Protein AF-A0A3S9FU06-F1 (afdb_monomer_lite)

Foldseek 3Di:
DPDDPDQDLVLLVQLVVVLVVVLVPDPPPLSNVLSCQLRVCLVVCVVVVHDRVVSVVSSLVSCVVSVNNVVSVVSSVVSVVVVVVD

Structure (mmCIF, N/CA/C/O backbone):
data_AF-A0A3S9FU06-F1
#
_entry.id   AF-A0A3S9FU06-F1
#
loop_
_atom_site.group_PDB
_atom_site.id
_atom_site.type_symbol
_atom_site.label_atom_id
_atom_site.label_alt_id
_atom_site.label_comp_id
_atom_site.label_asym_id
_atom_site.label_entity_id
_atom_site.label_seq_id
_atom_site.pdbx_PDB_ins_code
_atom_site.Cartn_x
_atom_site.Cartn_y
_atom_site.Cartn_z
_atom_site.occupancy
_atom_site.B_iso_or_equiv
_atom_site.auth_seq_id
_atom_site.auth_comp_id
_atom_site.auth_asym_id
_atom_site.auth_atom_id
_atom_site.pdbx_PDB_model_num
ATOM 1 N N . MET A 1 1 ? -16.782 23.769 1.574 1.00 38.69 1 MET A N 1
ATOM 2 C CA . MET A 1 1 ? -15.635 22.853 1.417 1.00 38.69 1 MET A CA 1
ATOM 3 C C . MET A 1 1 ? -16.049 21.564 2.095 1.00 38.69 1 MET A C 1
ATOM 5 O O . MET A 1 1 ? -16.252 21.593 3.296 1.00 38.69 1 MET A O 1
ATOM 9 N N . THR A 1 2 ? -16.343 20.502 1.347 1.00 45.75 2 THR A N 1
ATOM 10 C CA . THR A 1 2 ? -16.592 19.180 1.944 1.00 45.75 2 THR A C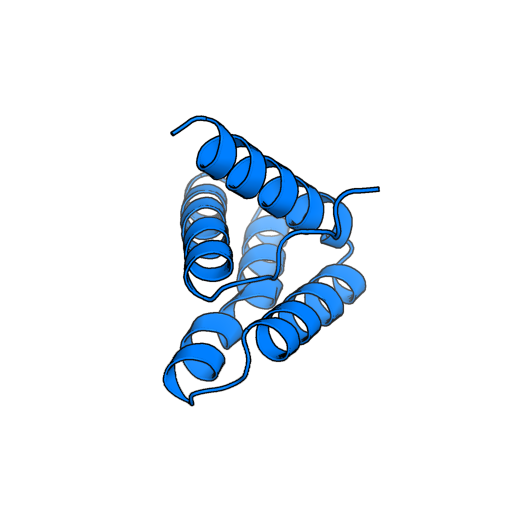A 1
ATOM 11 C C . THR A 1 2 ? -15.286 18.687 2.542 1.00 45.75 2 THR A C 1
ATOM 13 O O . THR A 1 2 ? -14.284 18.640 1.825 1.00 45.75 2 THR A O 1
ATOM 16 N N . ASP A 1 3 ? -15.293 18.362 3.833 1.00 52.16 3 ASP A N 1
ATOM 17 C CA . ASP A 1 3 ? -14.147 17.739 4.486 1.00 52.16 3 ASP A CA 1
ATOM 18 C C . ASP A 1 3 ? -13.702 16.504 3.690 1.00 52.16 3 ASP A C 1
ATOM 20 O O . ASP A 1 3 ? -14.549 15.776 3.151 1.00 52.16 3 ASP A O 1
ATOM 24 N N . PRO A 1 4 ? -12.386 16.265 3.549 1.00 65.75 4 PRO A N 1
ATOM 25 C CA . PRO A 1 4 ? -11.913 15.060 2.894 1.00 65.75 4 PRO A CA 1
ATOM 26 C C . PRO A 1 4 ? -12.484 13.855 3.642 1.00 65.75 4 PRO A C 1
ATOM 28 O O . PRO A 1 4 ? -12.294 13.733 4.850 1.00 65.75 4 PRO A O 1
ATOM 31 N N . GLN A 1 5 ? -13.190 12.974 2.924 1.00 74.25 5 GLN A N 1
ATOM 32 C CA . GLN A 1 5 ? -13.778 11.783 3.534 1.00 74.25 5 GLN A CA 1
ATOM 33 C C . GLN A 1 5 ? -12.728 11.021 4.356 1.00 74.25 5 GLN A C 1
ATOM 35 O O . GLN A 1 5 ? -11.597 10.856 3.878 1.00 74.25 5 GLN A O 1
ATOM 40 N N . PRO A 1 6 ? -13.081 10.541 5.559 1.00 87.81 6 PRO A N 1
ATOM 41 C CA . PRO A 1 6 ? -12.140 9.840 6.418 1.00 87.81 6 PRO A CA 1
ATOM 42 C C . PRO A 1 6 ? -11.581 8.601 5.710 1.00 87.81 6 PRO A C 1
ATOM 44 O O . PRO A 1 6 ? -12.266 7.950 4.918 1.00 87.81 6 PRO A O 1
ATOM 47 N N . ILE A 1 7 ? -10.311 8.284 5.966 1.00 94.44 7 ILE A N 1
ATOM 48 C CA . ILE A 1 7 ? -9.738 7.011 5.525 1.00 94.44 7 ILE A CA 1
ATOM 49 C C . ILE A 1 7 ? -10.371 5.888 6.348 1.00 94.44 7 ILE A C 1
ATOM 51 O O . ILE A 1 7 ? -10.536 6.018 7.557 1.00 94.44 7 ILE A O 1
ATOM 55 N N . THR A 1 8 ? -10.713 4.780 5.692 1.00 96.88 8 THR A N 1
ATOM 56 C CA . THR A 1 8 ? -11.279 3.589 6.336 1.00 96.88 8 THR A CA 1
ATOM 57 C C . THR A 1 8 ? -10.435 2.353 6.032 1.00 96.88 8 THR A C 1
ATOM 59 O O . THR A 1 8 ? -9.674 2.333 5.059 1.00 96.88 8 THR A O 1
ATOM 62 N N . ASN A 1 9 ? -10.607 1.291 6.824 1.00 97.50 9 ASN A N 1
ATOM 63 C CA . ASN A 1 9 ? -9.972 -0.000 6.545 1.00 97.50 9 ASN A CA 1
ATOM 64 C C . ASN A 1 9 ? -10.405 -0.567 5.182 1.00 97.50 9 ASN A C 1
ATOM 66 O O . ASN A 1 9 ? -9.564 -1.095 4.463 1.00 97.50 9 ASN A O 1
ATOM 70 N N . ASP A 1 10 ? -11.670 -0.390 4.774 1.00 97.19 10 ASP A N 1
ATOM 71 C CA . ASP A 1 10 ? -12.144 -0.782 3.433 1.00 97.19 10 ASP A CA 1
ATOM 72 C C . ASP A 1 10 ? -11.371 -0.049 2.327 1.00 97.19 10 ASP A C 1
ATOM 74 O O . ASP A 1 10 ? -10.887 -0.678 1.386 1.00 97.19 10 ASP A O 1
ATOM 78 N N . THR A 1 11 ? -11.160 1.264 2.476 1.00 97.31 11 THR A N 1
ATOM 79 C CA . THR A 1 11 ? -10.361 2.053 1.528 1.00 97.31 11 THR A CA 1
ATOM 80 C C . THR A 1 11 ? -8.943 1.495 1.393 1.00 97.31 11 THR A C 1
ATOM 82 O O . THR A 1 11 ? -8.468 1.294 0.275 1.00 97.31 11 THR A O 1
ATOM 85 N N . ILE A 1 12 ? -8.274 1.212 2.516 1.00 98.19 12 ILE A N 1
ATOM 86 C CA . ILE A 1 12 ? -6.904 0.676 2.526 1.00 98.19 12 ILE A CA 1
ATOM 87 C C . ILE A 1 12 ? -6.861 -0.714 1.879 1.00 98.19 12 ILE A C 1
ATOM 89 O O . ILE A 1 12 ? -5.992 -0.977 1.048 1.00 98.19 12 ILE A O 1
ATOM 93 N N . LEU A 1 13 ? -7.816 -1.590 2.200 1.00 98.12 13 LEU A N 1
ATOM 94 C CA . LEU A 1 13 ? -7.885 -2.945 1.650 1.00 98.12 13 LEU A CA 1
ATOM 95 C C . LEU A 1 13 ? -8.174 -2.954 0.142 1.00 98.12 13 LEU A C 1
ATOM 97 O O . LEU A 1 13 ? -7.602 -3.769 -0.582 1.00 98.12 13 LEU A O 1
ATOM 101 N N . ARG A 1 14 ? -8.993 -2.026 -0.367 1.00 98.06 14 ARG A N 1
ATOM 102 C CA . ARG A 1 14 ? -9.202 -1.854 -1.816 1.00 98.06 14 ARG A CA 1
ATOM 103 C C . ARG A 1 14 ? -7.934 -1.402 -2.530 1.00 98.06 14 ARG A C 1
ATOM 105 O O . ARG A 1 14 ? -7.626 -1.921 -3.599 1.00 98.06 14 ARG A O 1
ATOM 112 N N . ILE A 1 15 ? -7.181 -0.471 -1.944 1.00 98.38 15 ILE A N 1
ATOM 113 C CA . ILE A 1 15 ? -5.884 -0.049 -2.492 1.00 98.38 15 ILE A CA 1
ATOM 114 C C . ILE A 1 15 ? -4.902 -1.225 -2.490 1.00 98.38 15 ILE A C 1
ATOM 116 O O . ILE A 1 15 ? -4.267 -1.480 -3.510 1.00 98.38 15 ILE A O 1
ATOM 120 N N . LEU A 1 16 ? -4.824 -1.978 -1.387 1.00 98.56 16 LEU A N 1
ATOM 121 C CA . LEU A 1 16 ? -4.006 -3.188 -1.299 1.00 98.56 16 LEU A CA 1
ATOM 122 C C . LEU A 1 16 ? -4.379 -4.197 -2.394 1.00 98.56 16 LEU A C 1
ATOM 124 O O . LEU A 1 16 ? -3.491 -4.730 -3.050 1.00 98.56 16 LEU A O 1
ATOM 128 N N . HIS A 1 17 ? -5.672 -4.426 -2.635 1.00 98.44 17 HIS A N 1
ATOM 129 C CA . HIS A 1 17 ? -6.137 -5.310 -3.704 1.00 98.44 17 HIS A CA 1
ATOM 130 C C . HIS A 1 17 ? -5.619 -4.881 -5.086 1.00 98.44 17 HIS A C 1
ATOM 132 O O . HIS A 1 17 ? -5.086 -5.714 -5.818 1.00 98.44 17 HIS A O 1
ATOM 138 N N . ILE A 1 18 ? -5.720 -3.591 -5.424 1.00 98.50 18 ILE A N 1
ATOM 139 C CA . ILE A 1 18 ? -5.201 -3.054 -6.693 1.00 98.50 18 ILE A CA 1
ATOM 140 C C . ILE A 1 18 ? -3.683 -3.244 -6.774 1.00 98.50 18 ILE A C 1
ATOM 142 O O . ILE A 1 18 ? -3.171 -3.734 -7.776 1.00 98.50 18 ILE A O 1
ATOM 146 N N . VAL A 1 19 ? -2.964 -2.939 -5.696 1.00 98.44 19 VAL A N 1
ATOM 147 C CA . VAL A 1 19 ? -1.506 -3.085 -5.658 1.00 98.44 19 VAL A CA 1
ATOM 148 C C . VAL A 1 19 ? -1.062 -4.541 -5.823 1.00 98.44 19 VAL A C 1
ATOM 150 O O . VAL A 1 19 ? -0.080 -4.802 -6.512 1.00 98.44 19 VAL A O 1
ATOM 153 N N . LEU A 1 20 ? -1.790 -5.507 -5.260 1.00 98.62 20 LEU A N 1
ATOM 154 C CA . LEU A 1 20 ? -1.506 -6.928 -5.482 1.00 98.62 20 LEU A CA 1
ATOM 155 C C . LEU A 1 20 ? -1.677 -7.328 -6.957 1.00 98.62 20 LEU A C 1
ATOM 157 O O . LEU A 1 20 ? -0.904 -8.147 -7.459 1.00 98.62 20 LEU A O 1
ATOM 161 N N . ILE A 1 21 ? -2.647 -6.738 -7.665 1.00 98.50 21 ILE A N 1
ATOM 162 C CA . ILE A 1 21 ? -2.803 -6.922 -9.115 1.00 98.50 21 ILE A CA 1
ATOM 163 C C . ILE A 1 21 ? -1.608 -6.313 -9.856 1.00 98.50 21 ILE A C 1
ATOM 165 O O . ILE A 1 21 ? -1.024 -6.987 -10.703 1.00 98.50 21 ILE A O 1
ATOM 169 N N . ASP A 1 22 ? -1.202 -5.091 -9.507 1.00 98.25 22 ASP A N 1
ATOM 170 C CA . ASP A 1 22 ? -0.063 -4.418 -10.142 1.00 98.25 22 ASP A CA 1
ATOM 171 C C . ASP A 1 22 ? 1.244 -5.189 -9.963 1.00 98.25 22 ASP A C 1
ATOM 173 O O . ASP A 1 22 ? 2.005 -5.338 -10.917 1.00 98.25 22 ASP A O 1
ATOM 177 N N . ILE A 1 23 ? 1.498 -5.701 -8.753 1.00 98.44 23 ILE A N 1
ATOM 178 C CA . ILE A 1 23 ? 2.664 -6.536 -8.437 1.00 98.44 23 ILE A CA 1
ATOM 179 C C . ILE A 1 23 ? 2.669 -7.793 -9.306 1.00 98.44 23 ILE A C 1
ATOM 181 O O . ILE A 1 23 ? 3.713 -8.178 -9.823 1.00 98.44 23 ILE A O 1
ATOM 185 N N . ARG A 1 24 ? 1.508 -8.431 -9.486 1.00 98.38 24 ARG A N 1
ATOM 186 C CA . ARG A 1 24 ? 1.386 -9.629 -10.323 1.00 98.38 24 ARG A CA 1
ATOM 187 C C . ARG A 1 24 ? 1.570 -9.327 -11.814 1.00 98.38 24 ARG A C 1
ATOM 189 O O . ARG A 1 24 ? 2.019 -10.203 -12.545 1.00 98.38 24 ARG A O 1
ATOM 196 N N . ALA A 1 25 ? 1.168 -8.143 -12.268 1.00 98.19 25 ALA A N 1
ATOM 197 C CA . ALA A 1 25 ? 1.142 -7.778 -13.683 1.00 98.19 25 ALA A CA 1
ATOM 198 C C . ALA A 1 25 ? 2.434 -7.111 -14.188 1.00 98.19 25 ALA A C 1
ATOM 200 O O . ALA A 1 25 ? 2.610 -6.976 -15.395 1.00 98.19 25 ALA A O 1
ATOM 201 N N . THR A 1 26 ? 3.311 -6.645 -13.295 1.00 97.56 26 THR A N 1
ATOM 202 C CA . THR A 1 26 ? 4.531 -5.914 -13.665 1.00 97.56 26 THR A CA 1
ATOM 203 C C . THR A 1 26 ? 5.730 -6.844 -13.858 1.00 97.56 26 THR A C 1
ATOM 205 O O . THR A 1 26 ? 6.044 -7.643 -12.982 1.00 97.56 26 THR A O 1
ATOM 208 N N . ASP A 1 27 ? 6.483 -6.652 -14.943 1.00 97.75 27 ASP A N 1
ATOM 209 C CA . ASP A 1 27 ? 7.802 -7.286 -15.131 1.00 97.75 27 ASP A CA 1
ATOM 210 C C . ASP A 1 27 ? 8.936 -6.503 -14.436 1.00 97.75 27 ASP A C 1
ATOM 212 O O . ASP A 1 27 ? 10.062 -6.981 -14.297 1.00 97.75 27 ASP A O 1
ATOM 216 N N . ASN A 1 28 ? 8.656 -5.276 -13.978 1.00 97.94 28 ASN A N 1
ATOM 217 C CA . ASN A 1 28 ? 9.611 -4.467 -13.225 1.00 97.94 28 ASN A CA 1
ATOM 218 C C . ASN A 1 28 ? 9.637 -4.900 -11.748 1.00 97.94 28 ASN A C 1
ATOM 220 O O . ASN A 1 28 ? 8.757 -4.526 -10.965 1.00 97.94 28 ASN A O 1
ATOM 224 N N . LEU A 1 29 ? 10.671 -5.661 -11.378 1.00 98.06 29 LEU A N 1
ATOM 225 C CA . LEU A 1 29 ? 10.867 -6.195 -10.028 1.00 98.06 29 LEU A CA 1
ATOM 226 C C . LEU A 1 29 ? 11.042 -5.102 -8.965 1.00 98.06 29 LEU A C 1
ATOM 228 O O . LEU A 1 29 ? 10.548 -5.254 -7.849 1.00 98.06 29 LEU A O 1
ATOM 232 N N . ASP A 1 30 ? 11.708 -3.997 -9.298 1.00 98.00 30 ASP A N 1
ATOM 233 C CA . ASP A 1 30 ? 11.921 -2.901 -8.351 1.00 98.00 30 ASP A CA 1
ATOM 234 C C . ASP A 1 30 ? 10.598 -2.203 -8.035 1.00 98.00 30 ASP A C 1
ATOM 236 O O . ASP A 1 30 ? 10.284 -1.965 -6.869 1.00 98.00 30 ASP A O 1
ATOM 240 N N . LYS A 1 31 ? 9.747 -1.987 -9.046 1.00 97.25 31 LYS A N 1
ATOM 241 C CA . LYS A 1 31 ? 8.378 -1.497 -8.837 1.00 97.25 31 LYS A CA 1
ATOM 242 C C . LYS A 1 31 ? 7.568 -2.451 -7.958 1.00 97.25 31 LYS A C 1
ATOM 244 O O . LYS A 1 31 ? 6.904 -1.991 -7.031 1.00 97.25 31 LYS A O 1
ATOM 249 N N . ALA A 1 32 ? 7.628 -3.757 -8.223 1.00 98.44 32 ALA A N 1
ATOM 250 C CA . ALA A 1 32 ? 6.920 -4.757 -7.424 1.00 98.44 32 ALA A CA 1
ATOM 251 C C . ALA A 1 32 ? 7.346 -4.720 -5.946 1.00 98.44 32 ALA A C 1
ATOM 253 O O . ALA A 1 32 ? 6.495 -4.719 -5.057 1.00 98.44 32 ALA A O 1
ATOM 254 N N . ARG A 1 33 ? 8.656 -4.626 -5.683 1.00 98.50 33 ARG A N 1
ATOM 255 C CA . ARG A 1 33 ? 9.212 -4.505 -4.327 1.00 98.50 33 ARG A CA 1
ATOM 256 C C . ARG A 1 33 ? 8.755 -3.231 -3.634 1.00 98.50 33 ARG A C 1
ATOM 258 O O . ARG A 1 33 ? 8.251 -3.313 -2.523 1.00 98.50 33 ARG A O 1
ATOM 265 N N . MET A 1 34 ? 8.850 -2.078 -4.299 1.00 98.56 34 MET A N 1
ATOM 266 C CA . MET A 1 34 ? 8.419 -0.805 -3.709 1.00 98.56 34 MET A CA 1
ATOM 267 C C . MET A 1 34 ? 6.935 -0.825 -3.324 1.00 98.56 34 MET A C 1
ATOM 269 O O . MET A 1 34 ? 6.557 -0.367 -2.246 1.00 98.56 34 MET A O 1
ATOM 273 N N . LEU A 1 35 ? 6.091 -1.387 -4.192 1.00 98.50 35 LEU A N 1
ATOM 274 C CA . LEU A 1 35 ? 4.661 -1.538 -3.944 1.00 98.50 35 LEU A CA 1
ATOM 275 C C . LEU A 1 35 ? 4.362 -2.475 -2.764 1.00 98.50 35 LEU A C 1
ATOM 277 O O . LEU A 1 35 ? 3.521 -2.148 -1.925 1.00 98.50 35 LEU A O 1
ATOM 281 N N . ALA A 1 36 ? 5.058 -3.611 -2.682 1.00 98.44 36 ALA A N 1
ATOM 282 C CA . ALA A 1 36 ? 4.935 -4.531 -1.556 1.00 98.44 36 ALA A CA 1
ATOM 283 C C . ALA A 1 36 ? 5.389 -3.862 -0.249 1.00 98.44 36 ALA A C 1
ATOM 285 O O . ALA A 1 36 ? 4.660 -3.874 0.743 1.00 98.44 36 ALA A O 1
ATOM 286 N N . ASP A 1 37 ? 6.545 -3.200 -0.266 1.00 98.56 37 ASP A N 1
ATOM 287 C CA . ASP A 1 37 ? 7.118 -2.530 0.898 1.00 98.56 37 ASP A CA 1
ATOM 288 C C . ASP A 1 37 ? 6.198 -1.434 1.440 1.00 98.56 37 ASP A C 1
ATOM 290 O O . ASP A 1 37 ? 6.034 -1.322 2.654 1.00 98.56 37 ASP A O 1
ATOM 294 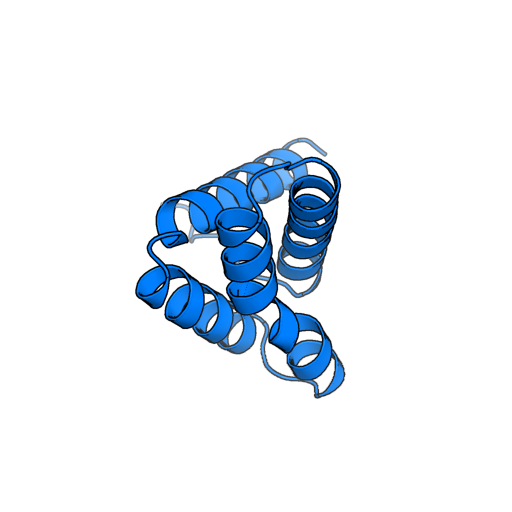N N . ALA A 1 38 ? 5.532 -0.670 0.573 1.00 98.44 38 ALA A N 1
ATOM 295 C CA . ALA A 1 38 ? 4.616 0.381 1.006 1.00 98.44 38 ALA A CA 1
ATOM 296 C C . ALA A 1 38 ? 3.376 -0.134 1.756 1.00 98.44 38 ALA A C 1
ATOM 298 O O . ALA A 1 38 ? 2.835 0.597 2.583 1.00 98.44 38 ALA A O 1
ATOM 299 N N . LEU A 1 39 ? 2.910 -1.360 1.487 1.00 98.06 39 LEU A N 1
ATOM 300 C CA . LEU A 1 39 ? 1.614 -1.854 1.975 1.00 98.06 39 LEU A CA 1
ATOM 301 C C . LEU A 1 39 ? 1.680 -3.118 2.840 1.00 98.06 39 LEU A C 1
ATOM 303 O O . LEU A 1 39 ? 0.680 -3.440 3.481 1.00 98.06 39 LEU A O 1
ATOM 307 N N . HIS A 1 40 ? 2.817 -3.818 2.917 1.00 97.44 40 HIS A N 1
ATOM 308 C CA . HIS A 1 40 ? 2.911 -5.113 3.611 1.00 97.44 40 HIS A CA 1
ATOM 309 C C . HIS A 1 40 ? 2.512 -5.065 5.094 1.00 97.44 40 HIS A C 1
ATOM 311 O O . HIS A 1 40 ? 2.020 -6.058 5.622 1.00 97.44 40 HIS A O 1
ATOM 317 N N . ASN A 1 41 ? 2.690 -3.920 5.762 1.00 97.88 41 ASN A N 1
ATOM 318 C CA . ASN A 1 41 ? 2.322 -3.749 7.170 1.00 97.88 41 ASN A CA 1
ATOM 319 C C . ASN A 1 41 ? 0.833 -3.464 7.383 1.00 97.88 41 ASN A C 1
ATOM 321 O O . ASN A 1 41 ? 0.328 -3.679 8.485 1.00 97.88 41 ASN A O 1
ATOM 325 N N . ALA A 1 42 ? 0.116 -3.001 6.354 1.00 98.31 42 ALA A N 1
ATOM 326 C CA . ALA A 1 42 ? -1.275 -2.587 6.498 1.00 98.31 42 ALA A CA 1
ATOM 327 C C . ALA A 1 42 ? -2.193 -3.718 7.006 1.00 98.31 42 ALA A C 1
ATOM 329 O O . ALA A 1 42 ? -2.942 -3.462 7.947 1.00 98.31 42 ALA A O 1
ATOM 330 N N . PRO A 1 43 ? -2.117 -4.971 6.501 1.00 98.50 43 PRO A N 1
ATOM 331 C CA . PRO A 1 43 ? -2.920 -6.072 7.037 1.00 98.50 43 PRO A CA 1
ATOM 332 C C . PRO A 1 43 ? -2.685 -6.314 8.531 1.00 98.50 43 PRO A C 1
ATOM 334 O O . PRO A 1 43 ? -3.644 -6.443 9.288 1.00 98.50 43 PRO A O 1
ATOM 337 N N . SER A 1 44 ? -1.423 -6.329 8.966 1.00 98.50 44 SER A N 1
ATOM 338 C CA . SER A 1 44 ? -1.059 -6.560 10.368 1.00 98.50 44 SER A CA 1
ATOM 339 C C . SER A 1 44 ? -1.523 -5.424 11.278 1.00 98.50 44 SER A C 1
ATOM 341 O O . SER A 1 44 ? -2.030 -5.690 12.365 1.00 98.50 44 SER A O 1
ATOM 343 N N . MET A 1 45 ? -1.3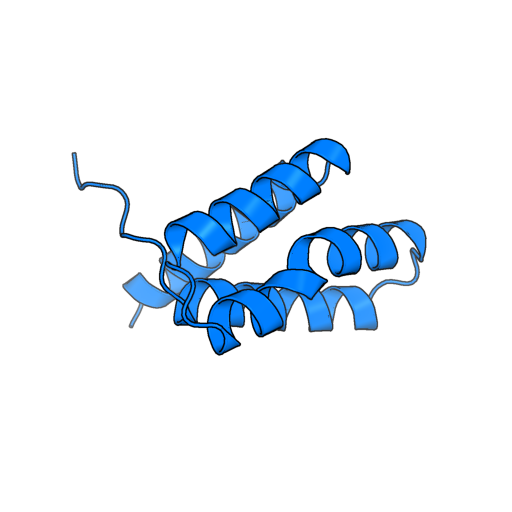97 -4.168 10.837 1.00 98.44 45 MET A N 1
ATOM 344 C CA . MET A 1 45 ? -1.884 -3.005 11.587 1.00 98.44 45 MET A CA 1
ATOM 345 C C . MET A 1 45 ? -3.410 -3.038 11.732 1.00 98.44 45 MET A C 1
ATOM 347 O O . MET A 1 45 ? -3.926 -2.874 12.836 1.00 98.44 45 MET A O 1
ATOM 351 N N . ILE A 1 46 ? -4.131 -3.344 10.648 1.00 98.38 46 ILE A N 1
ATOM 352 C CA . ILE A 1 46 ? -5.594 -3.484 10.665 1.00 98.38 46 ILE A CA 1
ATOM 353 C C . ILE A 1 46 ? -6.017 -4.621 11.603 1.00 98.38 46 ILE A C 1
ATOM 355 O O . ILE A 1 46 ? -6.890 -4.429 12.446 1.00 98.38 46 ILE A O 1
ATOM 359 N N . ALA A 1 47 ? -5.384 -5.792 11.497 1.00 98.38 47 ALA A N 1
ATOM 360 C CA . ALA A 1 47 ? -5.681 -6.941 12.353 1.00 98.38 47 ALA A CA 1
ATOM 361 C C . ALA A 1 47 ? -5.373 -6.674 13.836 1.00 98.38 47 ALA A C 1
ATOM 363 O O . ALA A 1 47 ? -6.032 -7.231 14.710 1.00 98.38 47 ALA A O 1
ATOM 364 N N . SER A 1 48 ? -4.405 -5.797 14.117 1.00 98.12 48 SER A N 1
ATOM 365 C CA . SER A 1 48 ? -4.054 -5.362 15.475 1.00 98.12 48 SER A CA 1
ATOM 366 C C . SER A 1 48 ? -4.977 -4.265 16.022 1.00 98.12 48 SER A C 1
ATOM 368 O O . SER A 1 48 ? -4.778 -3.820 17.148 1.00 98.12 48 SER A O 1
ATOM 370 N N . GLY A 1 49 ? -5.973 -3.816 15.250 1.00 97.94 49 GLY A N 1
ATOM 371 C CA . GLY A 1 49 ? -6.910 -2.773 15.668 1.00 97.94 49 GLY A CA 1
ATOM 372 C C . GLY A 1 49 ? -6.340 -1.354 15.623 1.00 97.94 49 GLY A C 1
ATOM 373 O O . GLY A 1 49 ? -6.871 -0.481 16.301 1.00 97.94 49 GLY A O 1
ATOM 374 N N . CYS A 1 50 ? -5.270 -1.104 14.858 1.00 98.00 50 CYS A N 1
ATOM 375 C CA . CYS A 1 50 ? -4.773 0.257 14.653 1.00 98.00 50 CYS A CA 1
ATOM 376 C C . CYS A 1 50 ? -5.827 1.130 13.957 1.00 98.00 50 CYS A C 1
ATOM 378 O O . CYS A 1 50 ? -6.553 0.661 13.075 1.00 98.00 50 CYS A O 1
ATOM 380 N N . GLU A 1 51 ? -5.849 2.422 14.290 1.00 97.94 51 GLU A N 1
ATOM 381 C CA . GLU A 1 51 ? -6.723 3.377 13.615 1.00 97.94 51 GLU A CA 1
ATOM 382 C C . GLU A 1 51 ? -6.406 3.435 12.105 1.00 97.94 51 GLU A C 1
ATOM 384 O O . GLU A 1 51 ? -5.228 3.408 11.707 1.00 97.94 51 GLU A O 1
ATOM 389 N N . PRO A 1 52 ? -7.423 3.544 11.225 1.00 97.75 52 PRO A N 1
ATOM 390 C CA . PRO A 1 52 ? -7.204 3.588 9.779 1.00 97.75 52 PRO A CA 1
ATOM 391 C C . PRO A 1 52 ? -6.276 4.731 9.357 1.00 97.75 52 PRO A C 1
ATOM 393 O O . PRO A 1 52 ? -5.461 4.579 8.446 1.00 97.75 52 PRO A O 1
ATOM 396 N N . GLN A 1 53 ? -6.366 5.874 10.041 1.00 97.31 53 GLN A N 1
ATOM 397 C CA . GLN A 1 53 ? -5.530 7.036 9.761 1.00 97.31 53 GLN A CA 1
ATOM 398 C C . GLN A 1 53 ? -4.049 6.782 10.085 1.00 97.31 53 GLN A C 1
ATOM 400 O O . GLN A 1 53 ? -3.179 7.219 9.328 1.00 97.31 53 GLN A O 1
ATOM 405 N N . ASP A 1 54 ? -3.751 6.038 11.150 1.00 97.88 54 ASP A N 1
ATOM 406 C CA . ASP A 1 54 ? -2.378 5.673 11.517 1.00 97.88 54 ASP A CA 1
ATOM 407 C C . ASP A 1 54 ? -1.801 4.660 10.529 1.00 97.88 54 ASP A C 1
ATOM 409 O O . ASP A 1 54 ? -0.678 4.816 10.041 1.00 97.88 54 ASP A O 1
ATOM 413 N N . THR A 1 55 ? -2.607 3.664 10.150 1.00 98.44 55 THR A N 1
ATOM 414 C CA . THR A 1 55 ? -2.249 2.697 9.103 1.00 98.44 55 THR A CA 1
ATOM 415 C C . THR A 1 55 ? -1.932 3.411 7.791 1.00 98.44 55 THR A C 1
ATOM 417 O O . THR A 1 55 ? -0.896 3.165 7.173 1.00 98.44 55 THR A O 1
ATOM 420 N N . TRP A 1 56 ? -2.778 4.356 7.381 1.00 98.12 56 TRP A N 1
ATOM 421 C CA . TRP A 1 56 ? -2.563 5.134 6.164 1.00 98.12 56 TRP A CA 1
ATOM 422 C C . TRP A 1 56 ? -1.332 6.038 6.238 1.00 98.12 56 TRP A C 1
ATOM 424 O O . TRP A 1 56 ? -0.580 6.145 5.269 1.00 98.12 56 TRP A O 1
ATOM 434 N N . THR A 1 57 ? -1.080 6.650 7.394 1.00 97.94 57 THR A N 1
ATOM 435 C CA . THR A 1 57 ? 0.119 7.467 7.626 1.00 97.94 57 THR A CA 1
ATOM 436 C C . THR A 1 57 ? 1.392 6.628 7.488 1.00 97.94 57 THR A C 1
ATOM 438 O O . THR A 1 57 ? 2.352 7.071 6.855 1.00 97.94 57 THR A O 1
ATOM 441 N N . SER A 1 58 ? 1.388 5.395 8.005 1.00 98.25 58 SER A N 1
ATOM 442 C CA . SER A 1 58 ? 2.489 4.433 7.855 1.00 98.25 58 SER A CA 1
ATOM 443 C C . SER A 1 58 ? 2.744 4.059 6.387 1.00 98.25 58 SER A C 1
ATOM 445 O O . SER A 1 58 ? 3.886 4.119 5.911 1.00 98.25 58 SER A O 1
ATOM 447 N N . VAL A 1 59 ? 1.671 3.772 5.636 1.00 98.50 59 VAL A N 1
ATOM 448 C CA . VAL A 1 59 ? 1.728 3.496 4.189 1.00 98.50 59 VAL A CA 1
ATOM 449 C C . VAL A 1 59 ? 2.328 4.683 3.432 1.00 98.50 59 VAL A C 1
ATOM 451 O O . VAL A 1 59 ? 3.288 4.510 2.681 1.00 98.50 59 VAL A O 1
ATOM 454 N N . LEU A 1 60 ? 1.818 5.901 3.648 1.00 98.31 60 LEU A N 1
ATOM 455 C CA . LEU A 1 60 ? 2.303 7.098 2.953 1.00 98.31 60 LEU A CA 1
ATOM 456 C C . LEU A 1 60 ? 3.747 7.451 3.311 1.00 98.31 60 LEU A C 1
ATOM 458 O O . LEU A 1 60 ? 4.513 7.835 2.431 1.00 98.31 60 LEU A O 1
ATOM 462 N N . SER A 1 61 ? 4.140 7.293 4.576 1.00 98.25 61 SER A N 1
ATOM 463 C CA . SER A 1 61 ? 5.524 7.508 5.014 1.00 98.25 61 SER A CA 1
ATOM 464 C C . SER A 1 61 ? 6.493 6.593 4.258 1.00 98.25 61 SER A C 1
ATOM 466 O O . SER A 1 61 ? 7.507 7.045 3.717 1.00 98.25 61 SER A O 1
ATOM 468 N N . THR A 1 62 ? 6.139 5.311 4.132 1.00 98.44 62 THR A N 1
ATOM 469 C CA . THR A 1 62 ? 6.945 4.337 3.389 1.00 98.44 62 THR A CA 1
ATOM 470 C C . THR A 1 62 ? 6.932 4.631 1.890 1.00 98.44 62 THR A C 1
ATOM 472 O O . THR A 1 62 ? 7.992 4.668 1.269 1.00 98.44 62 THR A O 1
ATOM 475 N N . ALA A 1 63 ? 5.766 4.932 1.315 1.00 98.25 63 ALA A N 1
ATOM 476 C CA . ALA A 1 63 ? 5.628 5.289 -0.094 1.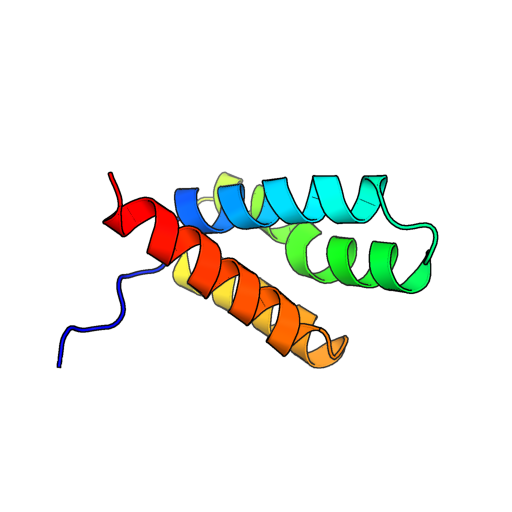00 98.25 63 ALA A CA 1
ATOM 477 C C . ALA A 1 63 ? 6.442 6.537 -0.474 1.00 98.25 63 ALA A C 1
ATOM 479 O O . ALA A 1 63 ? 7.015 6.580 -1.559 1.00 98.25 63 ALA A O 1
ATOM 480 N N . ARG A 1 64 ? 6.534 7.534 0.417 1.00 98.38 64 ARG A N 1
ATOM 481 C CA . ARG A 1 64 ? 7.352 8.739 0.214 1.00 98.38 64 ARG A CA 1
ATOM 482 C C . ARG A 1 64 ? 8.837 8.414 0.172 1.00 98.38 64 ARG A C 1
ATOM 484 O O . ARG A 1 64 ? 9.532 8.874 -0.724 1.00 98.38 64 ARG A O 1
ATOM 491 N N . ARG A 1 65 ? 9.313 7.590 1.112 1.00 98.44 65 AR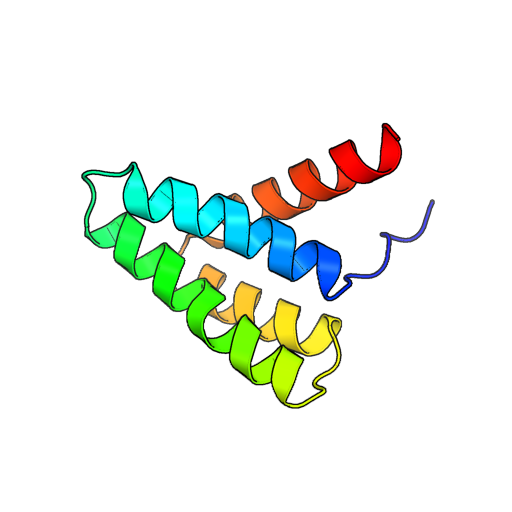G A N 1
ATOM 492 C CA . ARG A 1 65 ? 10.713 7.133 1.157 1.00 98.44 65 ARG A CA 1
ATOM 493 C C . ARG A 1 65 ? 11.112 6.334 -0.089 1.00 98.44 65 ARG A C 1
ATOM 495 O O . ARG A 1 65 ? 12.282 6.328 -0.445 1.00 98.44 65 ARG A O 1
ATOM 502 N N . LEU A 1 66 ? 10.149 5.664 -0.717 1.00 98.00 66 LEU A N 1
ATOM 503 C CA . LEU A 1 66 ? 10.322 4.870 -1.935 1.00 98.00 66 LEU A CA 1
ATOM 504 C C . LEU A 1 66 ? 9.952 5.640 -3.215 1.00 98.00 66 LEU A C 1
ATOM 506 O O . LEU A 1 66 ? 9.891 5.041 -4.280 1.00 98.00 66 LEU A O 1
ATOM 510 N N . GLU A 1 67 ? 9.649 6.939 -3.116 1.00 97.81 67 GLU A N 1
ATOM 511 C CA . GLU A 1 67 ? 9.290 7.810 -4.249 1.00 97.81 67 GLU A CA 1
ATOM 512 C C . GLU A 1 67 ? 8.038 7.372 -5.047 1.00 97.81 67 GLU A C 1
ATOM 514 O O . GLU A 1 67 ? 7.814 7.805 -6.176 1.00 97.81 67 GLU A O 1
ATOM 519 N N . ILE A 1 68 ? 7.155 6.568 -4.441 1.00 98.25 68 ILE A N 1
ATOM 520 C CA . ILE A 1 68 ? 5.891 6.096 -5.042 1.00 98.25 68 ILE A CA 1
ATOM 521 C C . ILE A 1 68 ? 4.631 6.711 -4.406 1.00 98.25 68 ILE A C 1
ATOM 523 O O . ILE A 1 68 ? 3.510 6.362 -4.782 1.00 98.25 68 ILE A O 1
ATOM 527 N N . GLU A 1 69 ? 4.774 7.658 -3.471 1.00 98.06 69 GLU A N 1
ATOM 528 C C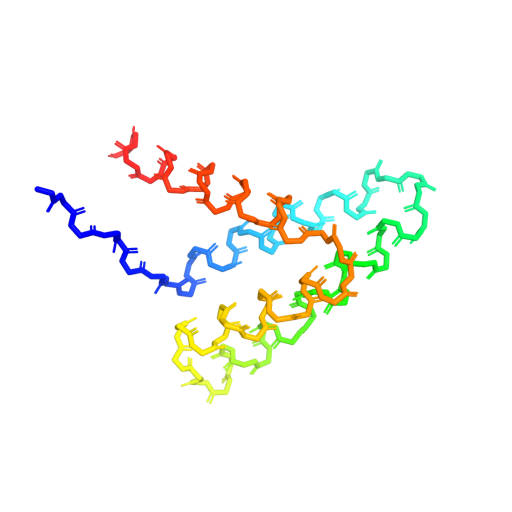A . GLU A 1 69 ? 3.650 8.395 -2.859 1.00 98.06 69 GLU A CA 1
ATOM 529 C C . GLU A 1 69 ? 2.655 8.988 -3.882 1.00 98.06 69 GLU A C 1
ATOM 531 O O . GLU A 1 69 ? 1.443 8.851 -3.661 1.00 98.06 69 GLU A O 1
ATOM 536 N N . PRO A 1 70 ? 3.086 9.586 -5.017 1.00 98.19 70 PRO A N 1
ATOM 537 C CA . PRO A 1 70 ? 2.149 10.097 -6.020 1.00 98.19 70 PRO A CA 1
ATOM 538 C C . PRO A 1 70 ? 1.237 9.003 -6.586 1.00 98.19 70 PRO A C 1
ATOM 540 O O . PRO A 1 70 ? 0.039 9.229 -6.783 1.00 98.19 70 PRO A O 1
ATOM 543 N N . TYR A 1 71 ? 1.787 7.804 -6.798 1.00 98.25 71 TYR A N 1
ATOM 544 C CA . TYR A 1 71 ? 1.028 6.656 -7.277 1.00 98.25 71 TYR A CA 1
ATOM 545 C C . TYR A 1 71 ? 0.010 6.188 -6.233 1.00 98.25 71 TYR A C 1
ATOM 547 O O . TYR A 1 71 ? -1.181 6.106 -6.535 1.00 98.25 71 TYR A O 1
ATOM 555 N N . ILE A 1 72 ? 0.438 5.991 -4.984 1.00 98.06 72 ILE A N 1
ATOM 556 C CA . ILE A 1 72 ? -0.446 5.570 -3.884 1.00 98.06 72 ILE A CA 1
ATOM 557 C C . ILE A 1 72 ? -1.580 6.584 -3.654 1.00 98.06 72 ILE A C 1
ATOM 559 O O . ILE A 1 72 ? -2.745 6.214 -3.492 1.00 98.06 72 ILE A O 1
ATOM 563 N N . THR A 1 73 ? -1.277 7.880 -3.744 1.00 97.19 73 THR A N 1
ATOM 564 C CA . THR A 1 73 ? -2.276 8.955 -3.651 1.00 97.19 73 THR A CA 1
ATOM 565 C C . THR A 1 73 ? -3.258 8.931 -4.829 1.00 97.19 73 THR A C 1
ATOM 567 O O . THR A 1 73 ? -4.441 9.241 -4.665 1.00 97.19 73 THR A O 1
ATOM 570 N N . SER A 1 74 ? -2.806 8.554 -6.031 1.00 97.94 74 SER A N 1
ATOM 571 C CA . SER A 1 74 ? -3.698 8.372 -7.183 1.00 97.94 74 SER A CA 1
ATOM 572 C C . SER A 1 74 ? -4.688 7.219 -6.977 1.00 97.94 74 SER A C 1
ATOM 574 O O . SER A 1 74 ? -5.872 7.394 -7.274 1.00 97.94 74 SER A O 1
ATOM 576 N N . LEU A 1 75 ? -4.252 6.107 -6.372 1.00 97.62 75 LEU A N 1
ATOM 577 C CA . LEU A 1 75 ? -5.124 4.974 -6.050 1.00 97.62 75 LEU A CA 1
ATOM 578 C C . LEU A 1 75 ? -6.192 5.357 -5.025 1.00 97.62 75 LEU A C 1
ATOM 580 O O . LEU A 1 75 ? -7.359 5.013 -5.200 1.00 97.62 75 LEU A O 1
ATOM 584 N N . LEU A 1 76 ? -5.833 6.145 -4.006 1.00 96.75 76 LEU A N 1
ATOM 585 C CA . LEU A 1 76 ? -6.803 6.674 -3.045 1.00 96.75 76 LEU A CA 1
ATOM 586 C C . LEU A 1 76 ? -7.893 7.511 -3.728 1.00 96.75 76 LEU A C 1
ATOM 588 O O . LEU A 1 76 ? -9.080 7.337 -3.448 1.00 96.75 76 LEU A O 1
ATOM 592 N N . ARG A 1 77 ? -7.506 8.417 -4.636 1.00 95.50 77 ARG A N 1
ATOM 593 C CA . ARG A 1 77 ? -8.471 9.218 -5.407 1.00 95.50 77 ARG A CA 1
ATOM 594 C C . ARG A 1 77 ? -9.374 8.332 -6.262 1.00 95.50 77 ARG A C 1
ATOM 596 O O . ARG A 1 77 ? -10.582 8.554 -6.286 1.00 95.50 77 ARG A O 1
ATOM 603 N N . HIS A 1 78 ? -8.802 7.324 -6.918 1.00 95.44 78 HIS A N 1
ATOM 604 C CA . HIS A 1 78 ? -9.554 6.369 -7.724 1.00 95.44 78 HIS A CA 1
ATOM 605 C C . HIS A 1 78 ? -10.582 5.601 -6.880 1.00 95.44 78 HIS A C 1
ATOM 607 O O . HIS A 1 78 ? -11.771 5.646 -7.188 1.00 95.44 78 HIS A O 1
ATOM 613 N N . VAL A 1 79 ? -10.167 4.987 -5.769 1.00 95.12 79 VAL A N 1
ATOM 614 C CA . VAL A 1 79 ? -11.065 4.229 -4.880 1.00 95.12 79 VAL A CA 1
ATOM 615 C C . VAL A 1 79 ? -12.196 5.108 -4.339 1.00 95.12 79 VAL A C 1
ATOM 617 O O . VAL A 1 79 ? -13.355 4.701 -4.382 1.00 95.12 79 VAL A O 1
ATOM 620 N N . ARG A 1 80 ? -11.900 6.343 -3.915 1.00 91.94 80 ARG A N 1
ATOM 621 C CA . ARG A 1 80 ? -12.929 7.293 -3.456 1.00 91.94 80 ARG A CA 1
ATOM 622 C C . ARG A 1 80 ? -13.920 7.673 -4.559 1.00 91.94 80 ARG A C 1
ATOM 624 O O . ARG A 1 80 ? -15.112 7.780 -4.299 1.00 91.94 80 ARG A O 1
ATOM 631 N N . SER A 1 81 ? -13.454 7.849 -5.798 1.00 90.31 81 SER A N 1
ATOM 632 C CA . SER A 1 81 ? -14.351 8.154 -6.923 1.00 90.31 81 SER A CA 1
ATOM 633 C C . SER A 1 81 ? -15.350 7.024 -7.204 1.00 90.31 81 SER A C 1
ATOM 635 O O . SER A 1 81 ? -16.503 7.293 -7.533 1.00 90.31 81 SER A O 1
ATOM 637 N N . GLN A 1 82 ? -14.935 5.768 -7.002 1.00 86.38 82 GLN A N 1
ATOM 638 C CA . GLN A 1 82 ? -15.797 4.594 -7.153 1.00 86.38 82 GLN A CA 1
ATOM 639 C C . GLN A 1 82 ? -16.822 4.484 -6.014 1.00 86.38 82 GLN A C 1
ATOM 641 O O . GLN A 1 82 ? -17.954 4.082 -6.254 1.00 86.38 82 GLN A O 1
ATOM 646 N N . GLN A 1 83 ? -16.458 4.884 -4.790 1.00 78.19 83 GLN A N 1
ATOM 647 C CA . GLN A 1 83 ? -17.383 4.913 -3.647 1.00 78.19 83 GLN A CA 1
ATOM 648 C C . GLN A 1 83 ? -18.484 5.973 -3.793 1.00 78.19 83 GLN A C 1
ATOM 650 O O . GLN A 1 83 ? -19.585 5.757 -3.311 1.00 78.19 83 GLN A O 1
ATOM 655 N N . ASN A 1 84 ? -18.211 7.083 -4.485 1.00 70.25 84 ASN A N 1
ATOM 656 C CA . ASN A 1 84 ? -19.203 8.135 -4.744 1.00 70.25 84 ASN A CA 1
ATOM 657 C C . ASN A 1 84 ? -20.112 7.848 -5.954 1.00 70.25 84 ASN A C 1
ATOM 659 O O . ASN A 1 84 ? -21.026 8.624 -6.219 1.00 70.25 84 ASN A O 1
ATOM 663 N N . SER A 1 85 ? -19.807 6.804 -6.732 1.00 64.19 85 SER A N 1
ATOM 664 C CA . SER A 1 85 ? -20.547 6.436 -7.949 1.00 64.19 85 SER A CA 1
ATOM 665 C C . SER A 1 85 ? -21.567 5.311 -7.715 1.00 64.19 85 SER A C 1
ATOM 667 O O . SER A 1 85 ? -22.268 4.937 -8.654 1.00 64.19 85 SER A O 1
ATOM 669 N N . ASN A 1 86 ? -21.637 4.788 -6.486 1.00 49.28 86 ASN A N 1
ATOM 670 C CA . ASN A 1 86 ? -22.613 3.805 -6.007 1.00 49.28 86 ASN A CA 1
ATOM 671 C C . ASN A 1 86 ? -23.518 4.442 -4.950 1.00 49.28 86 ASN A C 1
ATOM 673 O O . ASN A 1 86 ? -24.659 3.954 -4.808 1.00 49.28 86 ASN A O 1
#

Radius of gyration: 12.84 Å; chains: 1; bounding box: 34×32×31 Å

Secondary structure (DSSP, 8-state):
-PPPPPP-HHHHHHHHHHHHHHHHH-S-HHHHHHHHHHHTTHHHHHHTT--HHHHHHHHHHHHHHTT-HHHHHHHHHHHHHHHTT-

pLDDT: mean 93.53, std 12.43, range [38.69, 98.62]

Sequence (86 aa):
MTDPQPITNDTILRILHIVLIDIRATDNLDKARMLADALHNAPSMIASGCEPQDTWTSVLSTARRLEIEPYITSLLRHVRSQQNSN